Protein AF-A0A5E4M5Y7-F1 (afdb_monomer)

pLDDT: mean 81.86, std 17.33, range [42.25, 98.31]

Nearest PDB structures (foldseek):
  7s03-assembly1_A-2  TM=7.582E-01  e=2.444E-04  Homo sapiens
  5hoo-assembly1_B  TM=7.320E-01  e=4.224E-03  Drosophila mauritiana
  5hoo-assembly1_A  TM=7.346E-01  e=6.606E-03  Drosophila mauritiana
  4u7b-assembly2_G-2  TM=7.333E-01  e=8.260E-03  Drosophila mauritiana

Mean predicted aligned error: 14.68 Å

Foldseek 3Di:
DDDDDPPVPDPPPLPLQDLLNLLVQLLVVLVVVDDLVVSQVVQCVNNPPSGDDSVVSVVSSVCSVVPDDDSDDDPDPDPPPPPPPPCVLVVLVVVVCVVPVPDDPVNSVVVD

Sequence (112 aa):
MMCESDNESENNSSAHISVFEHRAYIKIETIRGKTVPEIHAALNEVCGTDTVDRSTVQRWHQRFRDGRISIDNNPRSGRPSTVTQDNTNAAILATLLDEDRRITVREIENET

Structure (mmCIF, N/CA/C/O backbone):
data_AF-A0A5E4M5Y7-F1
#
_entry.id   AF-A0A5E4M5Y7-F1
#
loop_
_atom_site.group_PDB
_atom_site.id
_atom_site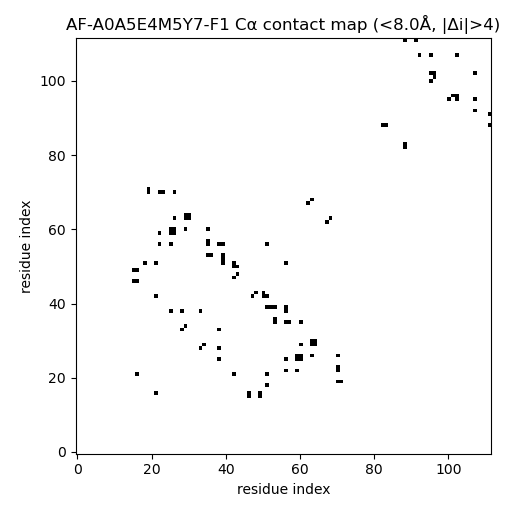.type_symbol
_atom_site.label_atom_id
_atom_site.label_alt_id
_atom_site.label_comp_id
_atom_site.label_asym_id
_atom_site.label_entity_id
_atom_site.label_seq_id
_atom_site.pdbx_PDB_ins_code
_atom_site.Cartn_x
_atom_site.Cartn_y
_atom_site.Cartn_z
_atom_site.occupancy
_atom_site.B_iso_or_equiv
_atom_site.auth_seq_id
_atom_site.auth_comp_id
_atom_site.auth_asym_id
_atom_site.auth_atom_id
_atom_site.pdbx_PDB_model_num
ATOM 1 N N . MET A 1 1 ? 16.921 19.642 51.801 1.00 46.12 1 MET A N 1
ATOM 2 C CA . MET A 1 1 ? 16.307 18.498 51.103 1.00 46.12 1 MET A CA 1
ATOM 3 C C . MET A 1 1 ? 15.723 19.043 49.813 1.00 46.12 1 MET A C 1
ATOM 5 O O . MET A 1 1 ? 14.607 19.539 49.825 1.00 46.12 1 MET A O 1
ATOM 9 N N . MET A 1 2 ? 16.534 19.119 48.759 1.00 46.03 2 MET A N 1
ATOM 10 C CA . MET A 1 2 ? 16.040 19.451 47.424 1.00 46.03 2 MET A CA 1
ATOM 11 C C . MET A 1 2 ? 16.109 18.166 46.621 1.00 46.03 2 MET A C 1
ATOM 13 O O . MET A 1 2 ? 17.156 17.525 46.585 1.00 46.03 2 MET A O 1
ATOM 17 N N . CYS A 1 3 ? 14.947 17.760 46.130 1.00 42.25 3 CYS A N 1
ATOM 18 C CA . CYS A 1 3 ? 14.737 16.539 45.384 1.00 42.25 3 CYS A CA 1
ATOM 19 C C . CYS A 1 3 ? 15.580 16.557 44.111 1.00 42.25 3 CYS A C 1
ATOM 21 O O . CYS A 1 3 ? 15.551 17.527 43.354 1.00 42.25 3 CYS A O 1
ATOM 23 N N . GLU A 1 4 ? 16.300 15.463 43.898 1.00 44.50 4 GLU A N 1
ATOM 24 C CA . GLU A 1 4 ? 16.810 15.062 42.597 1.00 44.50 4 GLU A CA 1
ATOM 25 C C . GLU A 1 4 ? 15.624 15.064 41.625 1.00 44.50 4 GLU A C 1
ATOM 27 O O . GLU A 1 4 ? 14.591 14.439 41.867 1.00 44.50 4 GLU A O 1
ATOM 32 N N . SER A 1 5 ? 15.718 15.868 40.574 1.00 56.31 5 SER A N 1
ATOM 33 C CA . SER A 1 5 ? 14.887 15.701 39.389 1.00 56.31 5 SER A CA 1
ATOM 34 C C . SER A 1 5 ? 15.838 15.265 38.299 1.00 56.31 5 SER A C 1
ATOM 36 O O . SER A 1 5 ? 16.393 16.090 37.573 1.00 56.31 5 SER A O 1
ATOM 38 N N . ASP A 1 6 ? 16.065 13.956 38.257 1.00 46.28 6 ASP A N 1
ATOM 39 C CA . ASP A 1 6 ? 16.611 13.280 37.096 1.00 46.28 6 ASP A CA 1
ATOM 40 C C . ASP A 1 6 ? 15.625 13.507 35.949 1.00 46.28 6 ASP A C 1
ATOM 42 O O . ASP A 1 6 ? 14.612 12.824 35.806 1.00 46.28 6 ASP A O 1
ATOM 46 N N . ASN A 1 7 ? 15.890 14.542 35.153 1.00 50.53 7 ASN A N 1
ATOM 47 C CA . ASN A 1 7 ? 15.319 14.656 33.824 1.00 50.53 7 ASN A CA 1
ATOM 48 C C . ASN A 1 7 ? 16.063 13.636 32.964 1.00 50.53 7 ASN A C 1
ATOM 50 O O . ASN A 1 7 ? 17.052 13.957 32.302 1.00 50.53 7 ASN A O 1
ATOM 54 N N . GLU A 1 8 ? 15.634 12.383 33.088 1.00 45.75 8 GLU A N 1
ATOM 55 C CA . GLU A 1 8 ? 16.067 11.268 32.265 1.00 45.75 8 GLU A CA 1
ATOM 56 C C . GLU A 1 8 ? 15.614 11.590 30.841 1.00 45.75 8 GLU A C 1
ATOM 58 O O . GLU A 1 8 ? 14.471 11.368 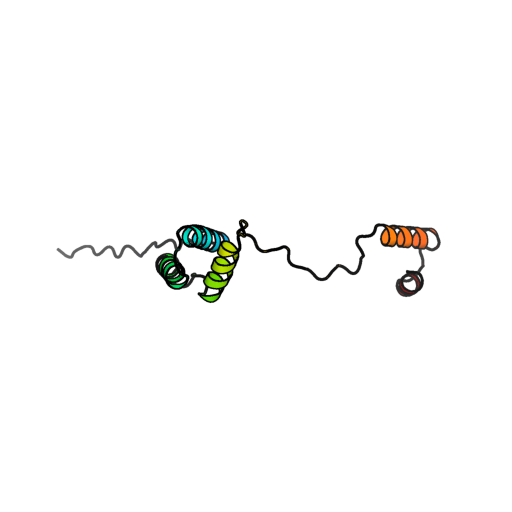30.446 1.00 45.75 8 GLU A O 1
ATOM 63 N N . SER A 1 9 ? 16.508 12.267 30.118 1.00 51.91 9 SER A N 1
ATOM 64 C CA . SER A 1 9 ? 16.326 12.676 28.737 1.00 51.91 9 SER A CA 1
ATOM 65 C C . SER A 1 9 ? 15.826 11.478 27.955 1.00 51.91 9 SER A C 1
ATOM 67 O O . SER A 1 9 ? 16.520 10.462 27.871 1.00 51.91 9 SER A O 1
ATOM 69 N N . GLU A 1 10 ? 14.613 11.624 27.440 1.00 48.06 10 GLU A N 1
ATOM 70 C CA . GLU A 1 10 ? 13.863 10.653 26.668 1.00 48.06 10 GLU A CA 1
ATOM 71 C C . GLU A 1 10 ? 14.753 10.009 25.600 1.00 48.06 10 GLU A C 1
ATOM 73 O O . GLU A 1 10 ? 14.883 10.483 24.472 1.00 48.06 10 GLU A O 1
ATOM 78 N N . ASN A 1 11 ? 15.348 8.871 25.952 1.00 48.88 11 ASN A N 1
ATOM 79 C CA . ASN A 1 11 ? 15.878 7.910 25.004 1.00 48.88 11 ASN A CA 1
ATOM 80 C C . ASN A 1 11 ? 14.686 7.182 24.378 1.00 48.88 11 ASN A C 1
ATOM 82 O O . ASN A 1 11 ? 14.527 5.972 24.535 1.00 48.88 11 ASN A O 1
ATOM 86 N N . ASN A 1 12 ? 13.824 7.916 23.672 1.00 48.66 12 ASN A N 1
ATOM 87 C CA . ASN A 1 12 ? 12.895 7.279 22.761 1.00 48.66 12 ASN A CA 1
ATOM 88 C C . ASN A 1 12 ? 13.671 7.009 21.477 1.00 48.66 12 ASN A C 1
ATOM 90 O O . ASN A 1 12 ? 13.755 7.842 20.575 1.00 48.66 12 ASN A O 1
ATOM 94 N N . SER A 1 13 ? 14.322 5.848 21.457 1.00 45.19 13 SER A N 1
ATOM 95 C CA . SER A 1 13 ? 14.830 5.219 20.249 1.00 45.19 13 SER A CA 1
ATOM 96 C C . SER A 1 13 ? 13.673 5.147 19.254 1.00 45.19 13 SER A C 1
ATOM 98 O O . SER A 1 13 ? 12.90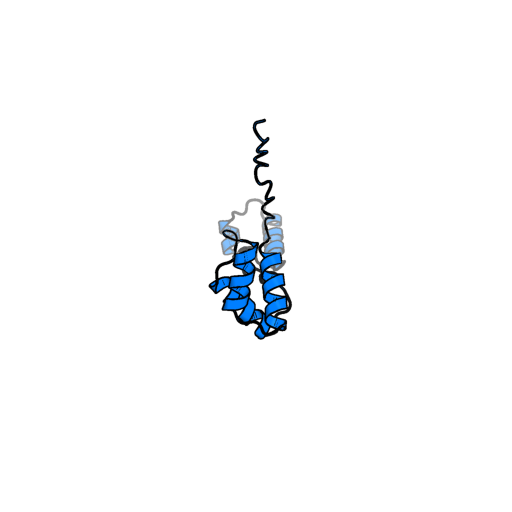3 4.191 19.292 1.00 45.19 13 SER A O 1
ATOM 100 N N . SER A 1 14 ? 13.526 6.174 18.407 1.00 50.16 14 SER A N 1
ATOM 101 C CA . SER A 1 14 ? 12.578 6.193 17.295 1.00 50.16 14 SER A CA 1
ATOM 102 C C . SER A 1 14 ? 12.943 5.018 16.403 1.00 50.16 14 SER A C 1
ATOM 104 O O . SER A 1 14 ? 13.890 5.066 15.614 1.00 50.16 14 SER A O 1
ATOM 106 N N . ALA A 1 15 ? 12.282 3.890 16.645 1.00 61.03 15 ALA A N 1
ATOM 107 C CA . ALA A 1 15 ? 12.452 2.690 15.866 1.00 61.03 15 ALA A CA 1
ATOM 108 C C . ALA A 1 15 ? 11.931 3.036 14.475 1.00 61.03 15 ALA A C 1
ATOM 110 O O . ALA A 1 15 ? 10.728 3.113 14.252 1.00 61.03 15 ALA A O 1
ATOM 111 N N . HIS A 1 16 ? 12.852 3.331 13.563 1.00 77.56 16 HIS A N 1
ATOM 112 C CA . HIS A 1 16 ? 12.539 3.689 12.191 1.00 77.56 16 HIS A CA 1
ATOM 113 C C . HIS A 1 16 ? 11.850 2.498 11.507 1.00 77.56 16 HIS A C 1
ATOM 115 O O . HIS A 1 16 ? 12.509 1.580 11.009 1.00 77.56 16 HIS A O 1
ATOM 121 N N . ILE A 1 17 ? 10.514 2.505 11.505 1.00 84.81 17 ILE A N 1
ATOM 122 C CA . ILE A 1 17 ? 9.687 1.470 10.884 1.00 84.81 17 ILE A CA 1
ATOM 123 C C . ILE A 1 17 ? 9.827 1.603 9.370 1.00 84.81 17 ILE A C 1
ATOM 125 O O . ILE A 1 17 ? 9.454 2.599 8.747 1.00 84.81 17 ILE A O 1
ATOM 129 N N . SER A 1 18 ? 10.356 0.561 8.749 1.00 90.25 18 SER A N 1
ATOM 130 C CA . SER A 1 18 ? 10.550 0.492 7.312 1.00 90.25 18 SER A CA 1
ATOM 131 C C . SER A 1 18 ? 9.223 0.547 6.550 1.00 90.25 18 SER A C 1
ATOM 133 O O . SER A 1 18 ? 8.142 0.186 7.027 1.00 90.25 18 SER A O 1
ATOM 135 N N . VAL A 1 19 ? 9.306 0.931 5.278 1.00 89.44 19 VAL A N 1
ATOM 136 C CA . VAL A 1 19 ? 8.154 0.904 4.365 1.00 89.44 19 VAL A CA 1
ATOM 137 C C . VAL A 1 19 ? 7.580 -0.516 4.214 1.00 89.44 19 VAL A C 1
ATOM 139 O O . VAL A 1 19 ? 6.388 -0.671 3.944 1.00 89.44 19 VAL A O 1
ATOM 142 N N . PHE A 1 20 ? 8.399 -1.559 4.387 1.00 93.44 20 PHE A N 1
ATOM 143 C CA . PHE A 1 20 ? 7.946 -2.951 4.341 1.00 93.44 20 PHE A CA 1
ATOM 144 C C . PHE A 1 20 ? 7.098 -3.315 5.558 1.00 93.44 20 PHE A C 1
ATOM 146 O O . PHE A 1 20 ? 6.037 -3.917 5.392 1.00 93.44 20 PHE A O 1
ATOM 153 N N . GLU A 1 21 ? 7.512 -2.893 6.752 1.00 94.75 21 GLU A N 1
ATOM 154 C CA . GLU A 1 21 ? 6.774 -3.130 7.998 1.00 94.75 21 GLU A CA 1
ATOM 155 C C . GLU A 1 21 ? 5.417 -2.424 7.989 1.00 94.75 21 GLU A C 1
ATOM 157 O O . GLU A 1 21 ? 4.401 -3.053 8.286 1.00 94.75 21 GLU A O 1
ATOM 162 N N . HIS A 1 22 ? 5.358 -1.179 7.505 1.00 95.19 22 HIS A N 1
ATOM 163 C CA . HIS A 1 22 ? 4.089 -0.479 7.287 1.00 95.19 22 HIS A CA 1
ATOM 164 C C . HIS A 1 22 ? 3.133 -1.280 6.391 1.00 95.19 22 HIS A C 1
ATOM 166 O O . HIS A 1 22 ? 1.953 -1.442 6.700 1.00 95.19 22 HIS A O 1
ATOM 172 N N . ARG A 1 23 ? 3.626 -1.822 5.270 1.00 96.69 23 ARG A N 1
ATOM 173 C CA . ARG A 1 23 ? 2.801 -2.614 4.338 1.00 96.69 23 ARG A CA 1
ATOM 174 C C . ARG A 1 23 ? 2.373 -3.949 4.930 1.00 96.69 23 ARG A C 1
ATOM 176 O O . ARG A 1 23 ? 1.250 -4.378 4.671 1.00 96.69 23 ARG A O 1
ATOM 183 N N . ALA A 1 24 ? 3.243 -4.595 5.703 1.00 96.75 24 ALA A N 1
ATOM 184 C CA . ALA A 1 24 ? 2.918 -5.824 6.414 1.00 96.75 24 ALA A CA 1
ATOM 185 C C . ALA A 1 24 ? 1.803 -5.583 7.441 1.00 96.75 24 ALA A C 1
ATOM 187 O O . ALA A 1 24 ? 0.828 -6.336 7.467 1.00 96.75 24 ALA A O 1
ATOM 188 N N . TYR A 1 25 ? 1.889 -4.489 8.201 1.00 97.12 25 TYR A N 1
ATOM 189 C CA . TYR A 1 25 ? 0.841 -4.077 9.130 1.00 97.12 25 TYR A CA 1
ATOM 190 C C . TYR A 1 25 ? -0.488 -3.815 8.407 1.00 97.12 25 TYR A C 1
ATOM 192 O O . TYR A 1 25 ? -1.507 -4.417 8.748 1.00 97.12 25 TYR A O 1
ATOM 200 N N . ILE A 1 26 ? -0.470 -3.012 7.331 1.00 97.75 26 ILE A N 1
ATOM 201 C CA . ILE A 1 26 ? -1.667 -2.742 6.514 1.00 97.75 26 ILE A CA 1
ATOM 202 C C . ILE A 1 26 ? -2.288 -4.050 6.011 1.00 97.75 26 ILE A C 1
ATOM 204 O O . ILE A 1 26 ? -3.510 -4.194 6.037 1.00 97.75 26 ILE A O 1
ATOM 208 N N . LYS A 1 27 ? -1.473 -5.015 5.568 1.00 97.94 27 LYS A N 1
ATOM 209 C CA . LYS A 1 27 ? -1.951 -6.321 5.096 1.00 97.94 27 LYS A CA 1
ATOM 210 C C . LYS A 1 27 ? -2.706 -7.074 6.185 1.00 97.94 27 LYS A C 1
ATOM 212 O O . LYS A 1 27 ? -3.821 -7.530 5.937 1.00 97.94 27 LYS A O 1
ATOM 217 N N . ILE A 1 28 ? -2.108 -7.200 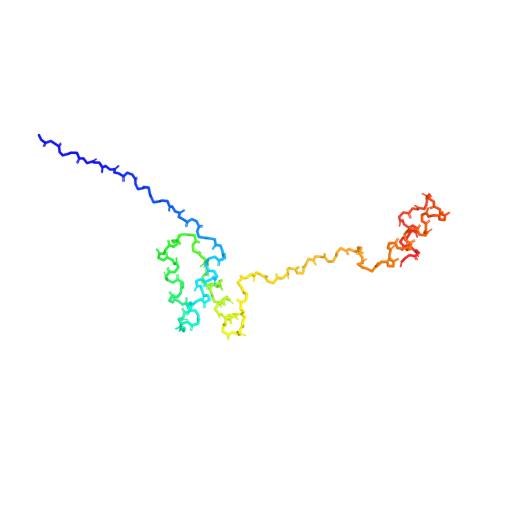7.369 1.00 97.81 28 ILE A N 1
ATOM 218 C CA . ILE A 1 28 ? -2.702 -7.923 8.500 1.00 97.81 28 ILE A CA 1
ATOM 219 C C . ILE A 1 28 ? -4.036 -7.285 8.890 1.00 97.81 28 ILE A C 1
ATOM 221 O O . ILE A 1 28 ? -5.042 -7.987 8.981 1.00 97.81 28 ILE A O 1
ATOM 225 N N . GLU A 1 29 ? -4.079 -5.962 9.043 1.00 98.00 29 GLU A N 1
ATOM 226 C CA . GLU A 1 29 ? -5.305 -5.268 9.447 1.00 98.00 29 GLU A CA 1
ATOM 227 C C . GLU A 1 29 ? -6.384 -5.268 8.356 1.00 98.00 29 GLU A C 1
ATOM 229 O O . GLU A 1 29 ? -7.575 -5.375 8.653 1.00 98.00 29 GLU A O 1
ATOM 234 N N . THR A 1 30 ? -5.990 -5.250 7.079 1.00 97.81 30 THR A N 1
ATOM 235 C CA . THR A 1 30 ? -6.939 -5.428 5.969 1.00 97.81 30 THR A CA 1
ATOM 236 C C . THR A 1 30 ? -7.605 -6.804 6.035 1.00 97.81 30 THR A C 1
ATOM 238 O O . THR A 1 30 ? -8.821 -6.899 5.885 1.00 97.81 30 THR A O 1
ATOM 241 N N . ILE A 1 31 ? -6.836 -7.865 6.312 1.00 96.69 31 ILE A N 1
ATOM 242 C CA . ILE A 1 31 ? -7.365 -9.231 6.479 1.00 96.69 31 ILE A CA 1
ATOM 243 C C . ILE A 1 31 ? -8.270 -9.324 7.717 1.00 96.69 31 ILE A C 1
ATOM 245 O O . ILE A 1 31 ? -9.275 -10.029 7.688 1.00 96.69 31 ILE A O 1
ATOM 249 N N . ARG A 1 32 ? -7.964 -8.570 8.781 1.00 97.25 32 ARG A N 1
ATOM 250 C CA . ARG A 1 32 ? -8.821 -8.432 9.974 1.00 97.25 32 ARG A CA 1
ATOM 251 C C . ARG A 1 32 ? -10.104 -7.629 9.723 1.00 97.25 32 ARG A C 1
ATOM 253 O O . ARG A 1 32 ? -10.931 -7.525 10.624 1.00 97.25 32 ARG A O 1
ATOM 260 N N . GLY A 1 33 ? -10.288 -7.067 8.527 1.00 96.88 33 GLY A N 1
ATOM 261 C CA . GLY A 1 33 ? -11.485 -6.312 8.153 1.00 96.88 33 GLY A CA 1
ATOM 262 C C . GLY A 1 33 ? -11.486 -4.856 8.618 1.00 96.88 33 GLY A C 1
ATOM 263 O O . GLY A 1 33 ? -12.538 -4.218 8.598 1.00 96.88 33 GLY A O 1
ATOM 264 N N . LYS A 1 34 ? -10.332 -4.309 9.023 1.00 98.31 34 LYS A N 1
ATOM 265 C CA . LYS A 1 34 ? -10.221 -2.901 9.415 1.00 98.31 34 LYS A CA 1
ATOM 266 C C . LYS A 1 34 ? -10.354 -1.957 8.225 1.00 98.31 34 LYS A C 1
ATOM 268 O O . LYS A 1 34 ? -9.987 -2.261 7.082 1.00 98.31 34 LYS A O 1
ATOM 273 N N . THR A 1 35 ? -10.881 -0.775 8.515 1.00 98.12 35 THR A N 1
ATOM 274 C CA . THR A 1 35 ? -11.044 0.305 7.545 1.00 98.12 35 THR A CA 1
ATOM 275 C C . THR A 1 35 ? -9.761 1.129 7.414 1.00 98.12 35 THR A C 1
ATOM 277 O O . THR A 1 35 ? -8.944 1.207 8.328 1.00 98.12 35 THR A O 1
ATOM 280 N N . VAL A 1 36 ? -9.579 1.795 6.270 1.00 98.12 36 VAL A N 1
ATOM 281 C CA . VAL A 1 36 ? -8.412 2.663 6.014 1.00 98.12 36 VAL A CA 1
ATOM 282 C C . VAL A 1 36 ? -8.179 3.719 7.114 1.00 98.12 36 VAL A C 1
ATOM 284 O O . VAL A 1 36 ? -7.023 3.892 7.502 1.00 98.12 36 VAL A O 1
ATOM 287 N N . PRO A 1 37 ? -9.207 4.427 7.637 1.00 98.19 37 PRO A N 1
ATOM 288 C CA . PRO A 1 37 ? -9.010 5.393 8.718 1.00 98.19 37 PRO A CA 1
ATOM 289 C C . PRO A 1 37 ? -8.473 4.762 10.007 1.00 98.19 37 PRO A C 1
ATOM 291 O O . PRO A 1 37 ? -7.580 5.339 10.616 1.00 98.19 37 PRO A O 1
ATOM 294 N N . GLU A 1 38 ? -8.976 3.584 10.396 1.00 98.12 38 GLU A N 1
ATOM 295 C CA . GLU A 1 38 ? -8.515 2.876 11.601 1.00 98.12 38 GLU A CA 1
ATOM 296 C C . GLU A 1 38 ? -7.047 2.458 11.468 1.00 98.12 38 GLU A C 1
ATOM 298 O O . GLU A 1 38 ? -6.253 2.692 12.374 1.00 98.12 38 GLU A O 1
ATOM 303 N N . ILE A 1 39 ? -6.672 1.896 10.314 1.00 98.12 39 ILE A N 1
ATOM 304 C CA . ILE A 1 39 ? -5.296 1.451 10.048 1.00 98.12 39 ILE A CA 1
ATOM 305 C C . ILE A 1 39 ? -4.332 2.640 10.069 1.00 98.12 39 ILE A C 1
ATOM 307 O O . ILE A 1 39 ? -3.258 2.556 10.658 1.00 98.12 39 ILE A O 1
ATOM 311 N N . HIS A 1 40 ? -4.708 3.753 9.435 1.00 97.56 40 HIS A N 1
ATOM 312 C CA . HIS A 1 40 ? -3.877 4.955 9.424 1.00 97.56 40 HIS A CA 1
ATOM 313 C C . HIS A 1 40 ? -3.738 5.565 10.823 1.00 97.56 40 HIS A C 1
ATOM 315 O O . HIS A 1 40 ? -2.648 5.992 11.182 1.00 97.56 40 HIS A O 1
ATOM 321 N N . ALA A 1 41 ? -4.813 5.604 11.616 1.00 97.00 41 ALA A N 1
ATOM 322 C CA . ALA A 1 41 ? -4.756 6.111 12.986 1.00 97.00 41 ALA A CA 1
ATOM 323 C C . ALA A 1 41 ? -3.797 5.282 13.855 1.00 97.00 41 ALA A C 1
ATOM 325 O O . ALA A 1 41 ? -2.951 5.863 14.527 1.00 97.00 41 ALA A O 1
ATOM 326 N N . ALA A 1 42 ? -3.869 3.950 13.768 1.00 96.00 42 ALA A N 1
ATOM 327 C CA . ALA A 1 42 ? -2.988 3.058 14.520 1.00 96.00 42 ALA A CA 1
ATOM 328 C C . ALA A 1 42 ? -1.515 3.168 14.087 1.00 96.00 42 ALA A C 1
ATOM 330 O O . ALA A 1 42 ? -0.621 3.179 14.926 1.00 96.00 42 ALA A O 1
ATOM 331 N N . LEU A 1 43 ? -1.245 3.305 12.783 1.00 94.88 43 LEU A N 1
ATOM 332 C CA . LEU A 1 43 ? 0.116 3.577 12.307 1.00 94.88 43 LEU A CA 1
ATOM 333 C C . LEU A 1 43 ? 0.624 4.938 12.797 1.00 94.88 43 LEU A C 1
ATOM 335 O O . LEU A 1 43 ? 1.777 5.043 13.196 1.00 94.88 43 LEU A O 1
ATOM 339 N N . ASN A 1 44 ? -0.236 5.959 12.811 1.00 94.38 44 ASN A N 1
ATOM 340 C CA . ASN A 1 44 ? 0.126 7.303 13.254 1.00 94.38 44 ASN A CA 1
ATOM 341 C C . ASN A 1 44 ? 0.399 7.397 14.756 1.00 94.38 44 ASN A C 1
ATOM 343 O O . ASN A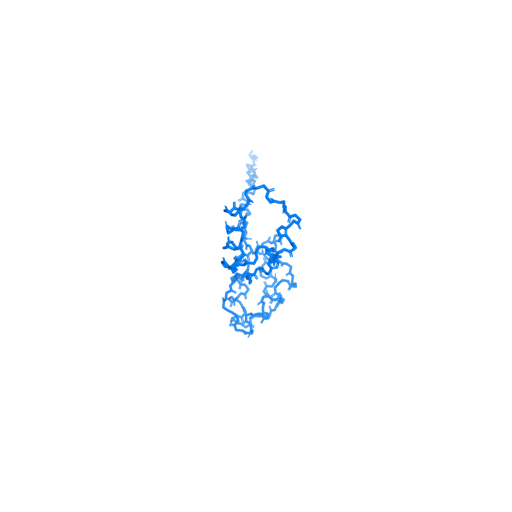 1 44 ? 1.227 8.199 15.175 1.00 94.38 44 ASN A O 1
ATOM 347 N N . GLU A 1 45 ? -0.275 6.578 15.559 1.00 93.31 45 GLU A N 1
ATOM 348 C CA . GLU A 1 45 ? -0.017 6.456 16.995 1.00 93.31 45 GLU A CA 1
ATOM 349 C C . GLU A 1 45 ? 1.397 5.924 17.282 1.00 93.31 45 GLU A C 1
ATOM 351 O O . GLU A 1 45 ? 2.041 6.385 18.219 1.00 93.31 45 GLU A O 1
ATOM 356 N N . VAL A 1 46 ? 1.898 5.001 16.454 1.00 91.00 46 VAL A N 1
ATOM 357 C CA . VAL A 1 46 ? 3.209 4.359 16.650 1.00 91.00 46 VAL A CA 1
ATOM 358 C C . VAL A 1 46 ? 4.340 5.118 15.952 1.00 91.00 46 VAL A C 1
ATOM 360 O O . VAL A 1 46 ? 5.390 5.339 16.549 1.00 91.00 46 VAL A O 1
ATOM 363 N N . CYS A 1 47 ? 4.149 5.504 14.688 1.00 88.50 47 CYS A N 1
ATOM 364 C CA . CYS A 1 47 ? 5.203 6.074 13.843 1.00 88.50 47 CYS A CA 1
ATOM 365 C C . CYS A 1 47 ? 5.232 7.612 13.861 1.00 88.50 47 CYS A C 1
ATOM 367 O O . CYS A 1 47 ? 6.199 8.212 13.393 1.00 88.50 47 CYS A O 1
ATOM 369 N N . GLY A 1 48 ? 4.177 8.273 14.351 1.00 88.94 48 GLY A N 1
ATOM 370 C CA . GLY A 1 48 ? 4.095 9.732 14.400 1.00 88.94 48 GLY A CA 1
ATOM 371 C C . GLY A 1 48 ? 4.337 10.381 13.034 1.00 88.94 48 GLY A C 1
ATOM 372 O O . GLY A 1 48 ? 3.607 10.134 12.073 1.00 88.94 48 GLY A O 1
ATOM 373 N N . THR A 1 49 ? 5.380 11.207 12.930 1.00 88.12 49 THR A N 1
ATOM 374 C CA . THR A 1 49 ? 5.742 11.920 11.692 1.00 88.12 49 THR A CA 1
ATOM 375 C C . THR A 1 49 ? 6.250 11.014 10.575 1.00 88.12 49 THR A C 1
ATOM 377 O O . THR A 1 49 ? 6.155 11.395 9.411 1.00 88.12 49 THR A O 1
ATOM 380 N N . ASP A 1 50 ? 6.739 9.818 10.906 1.00 89.12 50 ASP A N 1
ATOM 381 C CA . ASP A 1 50 ? 7.296 8.864 9.938 1.00 89.12 50 ASP A CA 1
ATOM 382 C C . ASP A 1 50 ? 6.220 7.935 9.346 1.00 89.12 50 ASP A C 1
ATOM 384 O O . ASP A 1 50 ? 6.509 6.983 8.617 1.00 89.12 50 ASP A O 1
ATOM 388 N N . THR A 1 51 ? 4.950 8.215 9.647 1.00 92.25 51 THR A N 1
ATOM 389 C CA . THR A 1 51 ? 3.806 7.436 9.180 1.00 92.25 51 THR A CA 1
ATOM 390 C C . THR A 1 51 ? 3.587 7.589 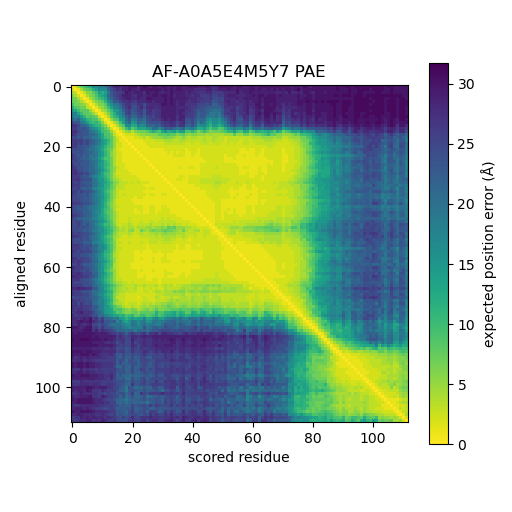7.682 1.00 92.25 51 THR A C 1
ATOM 392 O O . THR A 1 51 ? 3.599 8.687 7.123 1.00 92.25 51 THR A O 1
ATOM 395 N N . VAL A 1 52 ? 3.285 6.473 7.016 1.00 93.69 52 VAL A N 1
ATOM 396 C CA . VAL A 1 52 ? 2.845 6.499 5.617 1.00 93.69 52 VAL A CA 1
ATOM 397 C C . VAL A 1 52 ? 1.538 7.271 5.450 1.00 93.69 52 VAL A C 1
ATOM 399 O O . VAL A 1 52 ? 0.583 7.110 6.206 1.00 93.69 52 VAL A O 1
ATOM 402 N N . ASP A 1 53 ? 1.459 8.056 4.381 1.00 94.62 53 ASP A N 1
ATOM 403 C CA . ASP A 1 53 ? 0.280 8.857 4.095 1.00 94.62 53 ASP A CA 1
ATOM 404 C C . ASP A 1 53 ? -0.987 7.994 3.898 1.00 94.62 53 ASP A C 1
ATOM 406 O O . ASP A 1 53 ? -0.950 6.845 3.432 1.00 94.62 53 ASP A O 1
ATOM 410 N N . ARG A 1 54 ? -2.152 8.581 4.189 1.00 96.50 54 ARG A N 1
ATOM 411 C CA . ARG A 1 54 ? -3.452 7.903 4.075 1.00 96.50 54 ARG A CA 1
ATOM 412 C C . ARG A 1 54 ? -3.746 7.351 2.674 1.00 96.50 54 ARG A C 1
ATOM 414 O O . ARG A 1 54 ? -4.407 6.316 2.568 1.00 96.50 54 ARG A O 1
ATOM 421 N N . SER A 1 55 ? -3.257 7.983 1.604 1.00 97.38 55 SER A N 1
ATOM 422 C CA . SER A 1 55 ? -3.449 7.486 0.232 1.00 97.38 55 SER A CA 1
ATOM 423 C C . SER A 1 55 ? -2.610 6.232 -0.038 1.00 97.38 55 SER A C 1
ATOM 425 O O . SER A 1 55 ? -3.076 5.300 -0.700 1.00 97.38 55 SER A O 1
ATOM 427 N N . THR A 1 56 ? -1.411 6.141 0.543 1.00 96.19 56 THR A N 1
ATOM 428 C CA . THR A 1 56 ? -0.595 4.924 0.526 1.00 96.19 56 THR A CA 1
ATOM 429 C C . THR A 1 56 ? -1.282 3.791 1.283 1.00 96.19 56 THR A C 1
ATOM 431 O O . THR A 1 56 ? -1.334 2.678 0.748 1.00 96.19 56 THR A O 1
ATOM 434 N N . VAL A 1 57 ? -1.873 4.061 2.455 1.00 97.75 57 VAL A N 1
ATOM 435 C CA . VAL A 1 57 ? -2.683 3.069 3.190 1.00 97.75 57 VAL A CA 1
ATOM 436 C C . VAL A 1 57 ? -3.845 2.582 2.325 1.00 97.75 57 VAL A C 1
ATOM 438 O O . VAL A 1 57 ? -4.002 1.377 2.142 1.00 97.75 57 VAL A O 1
ATOM 441 N N . GLN A 1 58 ? -4.607 3.496 1.717 1.00 98.25 58 GLN A N 1
ATOM 442 C CA . GLN A 1 58 ? -5.735 3.153 0.845 1.00 98.25 58 GLN A CA 1
ATOM 443 C C . GLN A 1 58 ? -5.313 2.296 -0.356 1.00 98.25 58 GLN A C 1
ATOM 445 O O . GLN A 1 58 ? -5.961 1.296 -0.666 1.00 98.25 58 GLN A O 1
ATOM 450 N N . ARG A 1 59 ? -4.208 2.653 -1.020 1.00 97.62 59 ARG A N 1
ATOM 451 C CA . ARG A 1 59 ? -3.684 1.911 -2.176 1.00 97.62 59 ARG A CA 1
ATOM 452 C C . ARG A 1 59 ? -3.308 0.477 -1.808 1.00 97.62 59 ARG A C 1
ATOM 454 O O . ARG A 1 59 ? -3.585 -0.440 -2.578 1.00 97.62 59 ARG A O 1
ATOM 461 N N . TRP A 1 60 ? -2.652 0.274 -0.666 1.00 97.88 60 TRP A N 1
ATOM 462 C CA . TRP A 1 60 ? -2.272 -1.065 -0.208 1.00 97.88 60 TRP A CA 1
ATOM 463 C C . TRP A 1 60 ? -3.464 -1.863 0.309 1.00 97.88 60 TRP A C 1
ATOM 465 O O . TRP A 1 60 ? -3.602 -3.023 -0.068 1.00 97.88 60 TRP A O 1
ATOM 475 N N . HIS A 1 61 ? -4.360 -1.231 1.069 1.00 98.31 61 HIS A N 1
ATOM 476 C CA . HIS A 1 61 ? -5.625 -1.824 1.509 1.00 98.31 61 HIS A CA 1
ATOM 477 C C . HIS A 1 61 ? -6.420 -2.383 0.327 1.00 98.31 61 HIS A C 1
ATOM 479 O O . HIS A 1 61 ? -6.757 -3.564 0.323 1.00 98.31 61 HIS A O 1
ATOM 485 N N . GLN A 1 62 ? -6.615 -1.589 -0.734 1.00 98.00 62 GLN A N 1
ATOM 486 C CA . GLN A 1 62 ? -7.302 -2.049 -1.943 1.00 98.00 62 GLN A CA 1
ATOM 487 C C . GLN A 1 62 ? -6.602 -3.254 -2.576 1.00 98.00 62 GLN A C 1
ATOM 489 O O . GLN A 1 62 ? -7.242 -4.268 -2.824 1.00 98.00 62 GLN A O 1
ATOM 494 N N . ARG A 1 63 ? -5.278 -3.187 -2.760 1.00 97.25 63 ARG A N 1
ATOM 495 C CA . ARG A 1 63 ? -4.502 -4.295 -3.338 1.00 97.25 63 ARG A CA 1
ATOM 496 C C . ARG A 1 63 ? -4.664 -5.598 -2.556 1.00 97.25 63 ARG A C 1
ATOM 498 O O . ARG A 1 63 ? -4.737 -6.658 -3.167 1.00 97.25 63 ARG A O 1
ATOM 505 N N . PHE A 1 64 ? -4.686 -5.531 -1.227 1.00 97.06 64 PHE A N 1
ATOM 506 C CA . PHE A 1 64 ? -4.865 -6.715 -0.389 1.00 97.06 64 PHE A CA 1
ATOM 507 C C . PHE A 1 64 ? -6.303 -7.238 -0.432 1.00 97.06 64 PHE A C 1
ATOM 509 O O . PHE A 1 64 ? -6.487 -8.452 -0.483 1.00 97.06 64 PHE A O 1
ATOM 516 N N . ARG A 1 65 ? -7.310 -6.356 -0.506 1.00 96.75 65 ARG A N 1
ATOM 517 C CA . ARG A 1 65 ? -8.700 -6.771 -0.769 1.00 96.75 65 ARG A CA 1
ATOM 518 C C . ARG A 1 65 ? -8.858 -7.456 -2.126 1.00 96.75 65 ARG A C 1
ATOM 520 O O . ARG A 1 65 ? -9.615 -8.413 -2.225 1.00 96.75 65 ARG A O 1
ATOM 527 N N . ASP A 1 66 ? -8.095 -7.023 -3.124 1.00 96.50 66 ASP A N 1
ATOM 528 C CA . ASP A 1 66 ? -8.071 -7.619 -4.465 1.00 96.50 66 ASP A CA 1
ATOM 529 C C . ASP A 1 66 ? -7.270 -8.941 -4.522 1.00 96.50 66 ASP A C 1
ATOM 531 O O . ASP A 1 66 ? -7.053 -9.496 -5.598 1.00 96.50 66 ASP A O 1
ATOM 535 N N . GLY A 1 67 ? -6.800 -9.459 -3.379 1.00 93.88 67 GLY A N 1
ATOM 536 C CA . GLY A 1 67 ? -6.143 -10.766 -3.278 1.00 93.88 67 GLY A CA 1
ATOM 537 C C . GLY A 1 67 ? -4.623 -10.753 -3.468 1.00 93.88 67 GLY A C 1
ATOM 538 O O . GLY A 1 67 ? -4.000 -11.814 -3.534 1.00 93.88 67 GLY A O 1
ATOM 539 N N . ARG A 1 68 ? -3.976 -9.581 -3.528 1.00 94.31 68 ARG A N 1
ATOM 540 C CA . ARG A 1 68 ? -2.506 -9.504 -3.573 1.00 94.31 68 ARG A CA 1
ATOM 541 C C . ARG A 1 68 ? -1.898 -10.073 -2.286 1.00 94.31 68 ARG A C 1
ATOM 543 O O . ARG A 1 68 ? -2.291 -9.697 -1.189 1.00 94.31 68 ARG A O 1
ATOM 550 N N . ILE A 1 69 ? -0.863 -10.907 -2.405 1.00 91.69 69 ILE A N 1
ATOM 551 C CA . ILE A 1 69 ? -0.167 -11.493 -1.241 1.00 91.69 69 ILE A CA 1
ATOM 552 C C . ILE A 1 69 ? 1.165 -10.781 -0.953 1.00 91.69 69 ILE A C 1
ATOM 554 O O . ILE A 1 69 ? 1.537 -10.623 0.209 1.00 91.69 69 ILE A O 1
ATOM 558 N N . SER A 1 70 ? 1.881 -10.326 -1.984 1.00 93.88 70 SER A N 1
ATOM 559 C CA . SER A 1 70 ? 3.194 -9.685 -1.821 1.00 93.88 70 SER A CA 1
ATOM 560 C C . SER A 1 70 ? 3.090 -8.249 -1.288 1.00 93.88 70 SER A C 1
ATOM 562 O O . SER A 1 70 ? 2.265 -7.454 -1.755 1.00 93.88 70 SER A O 1
ATOM 564 N N . ILE A 1 71 ? 3.979 -7.925 -0.344 1.00 94.19 71 ILE A N 1
ATOM 565 C CA . ILE A 1 71 ? 4.202 -6.582 0.217 1.00 94.19 71 ILE A CA 1
ATOM 566 C C . ILE A 1 71 ? 5.244 -5.773 -0.580 1.00 94.19 71 ILE A C 1
ATOM 568 O O . ILE A 1 71 ? 5.381 -4.559 -0.395 1.00 94.19 71 ILE A O 1
ATOM 572 N N . ASP A 1 72 ? 5.958 -6.423 -1.497 1.00 93.25 72 ASP A N 1
ATOM 573 C CA . ASP A 1 72 ? 6.948 -5.789 -2.359 1.00 93.25 72 ASP A CA 1
ATOM 574 C C . ASP A 1 72 ? 6.279 -4.960 -3.444 1.00 93.25 72 ASP A C 1
ATOM 576 O O . ASP A 1 72 ? 5.121 -5.175 -3.813 1.00 93.25 72 ASP A O 1
ATOM 580 N N . ASN A 1 73 ? 7.016 -3.996 -3.989 1.00 87.56 73 ASN A N 1
ATOM 581 C CA . ASN A 1 73 ? 6.579 -3.333 -5.212 1.00 87.56 73 ASN A CA 1
ATOM 582 C C . ASN A 1 73 ? 6.579 -4.331 -6.377 1.00 87.56 73 ASN A C 1
ATOM 584 O O . ASN A 1 73 ? 7.367 -5.271 -6.400 1.00 87.56 73 ASN A O 1
ATOM 588 N N . ASN A 1 74 ? 5.725 -4.096 -7.377 1.00 85.31 74 ASN A N 1
ATOM 589 C CA . ASN A 1 74 ? 5.892 -4.795 -8.648 1.00 85.31 74 ASN A CA 1
ATOM 590 C C . ASN A 1 74 ? 7.258 -4.435 -9.252 1.00 85.31 74 ASN A C 1
ATOM 592 O O . ASN A 1 74 ? 7.749 -3.325 -8.993 1.00 85.31 74 ASN A O 1
ATOM 596 N N . PRO A 1 75 ? 7.829 -5.322 -10.087 1.00 84.69 75 PRO A N 1
ATOM 597 C CA . PRO A 1 75 ? 8.964 -4.970 -10.922 1.00 84.69 75 PRO A CA 1
ATOM 598 C C . PRO A 1 75 ? 8.672 -3.638 -11.607 1.00 84.69 75 PRO A C 1
ATOM 600 O O . PRO A 1 75 ? 7.603 -3.451 -12.196 1.00 84.69 75 PRO A O 1
ATOM 603 N N . ARG A 1 76 ? 9.585 -2.679 -11.469 1.00 80.62 76 ARG A N 1
ATOM 604 C CA . ARG A 1 76 ? 9.463 -1.428 -12.206 1.00 80.62 76 ARG A CA 1
ATOM 605 C C . ARG A 1 76 ? 9.721 -1.767 -13.664 1.00 80.62 76 ARG A C 1
ATOM 607 O O . ARG A 1 76 ? 10.763 -2.339 -13.972 1.00 80.62 76 ARG A O 1
ATOM 614 N N . SER A 1 77 ? 8.797 -1.402 -14.546 1.00 77.25 77 SER A N 1
ATOM 615 C CA . SER A 1 77 ? 9.107 -1.287 -15.965 1.00 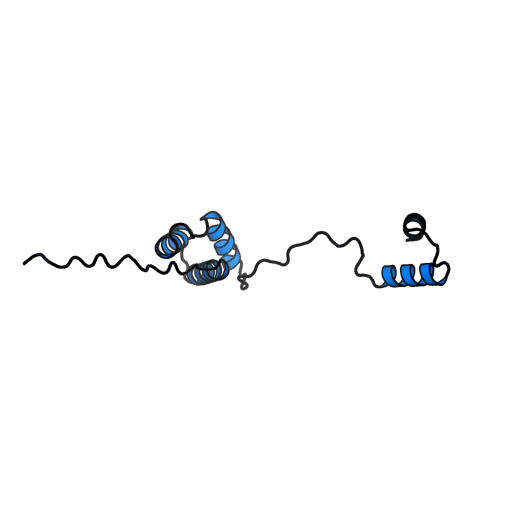77.25 77 SER A CA 1
ATOM 616 C C . SER A 1 77 ? 10.175 -0.202 -16.089 1.00 77.25 77 SER A C 1
ATOM 618 O O . SER A 1 77 ? 9.873 0.992 -16.069 1.00 77.25 77 SER A O 1
ATOM 620 N N . GLY A 1 78 ? 11.441 -0.611 -16.081 1.00 78.50 78 GLY A N 1
ATOM 621 C CA . GLY A 1 78 ? 12.533 0.271 -16.454 1.00 78.50 78 GLY A CA 1
ATOM 622 C C . GLY A 1 78 ? 12.391 0.651 -17.922 1.00 78.50 78 GLY A C 1
ATOM 623 O O . GLY A 1 78 ? 11.645 0.016 -18.672 1.00 78.50 78 GLY A O 1
ATOM 624 N N . ARG A 1 79 ? 13.133 1.673 -18.352 1.00 75.75 79 ARG A N 1
ATOM 625 C CA . ARG A 1 79 ? 13.378 1.855 -19.781 1.00 75.75 79 ARG A CA 1
ATOM 626 C C . ARG A 1 79 ? 13.997 0.545 -20.290 1.00 75.75 79 ARG A C 1
ATOM 628 O O . ARG A 1 79 ? 15.010 0.140 -19.714 1.00 75.75 79 ARG A O 1
ATOM 635 N N . PRO A 1 80 ? 13.417 -0.125 -21.301 1.00 67.44 80 PRO A N 1
ATOM 636 C CA . PRO A 1 80 ? 14.104 -1.226 -21.955 1.00 67.44 80 PRO A CA 1
ATOM 637 C C . PRO A 1 80 ? 15.477 -0.706 -22.376 1.00 67.44 80 PRO A C 1
ATOM 639 O O . PRO A 1 80 ? 15.560 0.346 -23.015 1.00 67.44 80 PRO A O 1
ATOM 642 N N . SER A 1 81 ? 16.552 -1.370 -21.954 1.00 59.38 81 SER A N 1
ATOM 643 C CA . SER A 1 81 ? 17.853 -1.079 -22.547 1.00 59.38 81 SER A CA 1
ATOM 644 C C . SER A 1 81 ? 17.694 -1.327 -24.045 1.00 59.38 81 SER A C 1
ATOM 646 O O . SER A 1 81 ? 17.211 -2.389 -24.425 1.00 59.38 81 SER A O 1
ATOM 648 N N . THR A 1 82 ? 18.029 -0.350 -24.890 1.00 58.97 82 THR A N 1
ATOM 649 C CA . THR A 1 82 ? 17.895 -0.462 -26.356 1.00 58.97 82 THR A CA 1
ATOM 650 C C . THR A 1 82 ? 18.713 -1.629 -26.925 1.00 58.97 82 THR A C 1
ATOM 652 O O . THR A 1 82 ? 18.530 -2.020 -28.070 1.00 58.97 82 THR A O 1
ATOM 655 N N . VAL A 1 83 ? 19.601 -2.219 -26.120 1.00 58.56 83 VAL A N 1
ATOM 656 C CA . VAL A 1 83 ? 20.176 -3.533 -26.389 1.00 58.56 83 VAL A CA 1
ATOM 657 C C . VAL A 1 83 ? 19.097 -4.578 -26.117 1.00 58.56 83 VAL A C 1
ATOM 659 O O . VAL A 1 83 ? 18.935 -5.049 -24.989 1.00 58.56 83 VAL A O 1
ATOM 662 N N . THR A 1 84 ? 18.327 -4.887 -27.158 1.00 54.56 84 THR A N 1
ATOM 663 C CA . THR A 1 84 ? 17.383 -6.000 -27.191 1.00 54.56 84 THR A CA 1
ATOM 664 C C . THR A 1 84 ? 18.060 -7.236 -26.612 1.00 54.56 84 THR A C 1
ATOM 666 O O . THR A 1 84 ? 19.160 -7.609 -27.009 1.00 54.56 84 THR A O 1
ATOM 669 N N . GLN A 1 85 ? 17.392 -7.862 -25.651 1.00 53.66 85 GLN A N 1
ATOM 670 C CA . GLN A 1 85 ? 17.823 -9.066 -24.944 1.00 53.66 85 GLN A CA 1
ATOM 671 C C . GLN A 1 85 ? 17.781 -10.325 -25.834 1.00 53.66 85 GLN A C 1
ATOM 673 O O . GLN A 1 85 ? 17.836 -11.448 -25.337 1.00 53.66 85 GLN A O 1
ATOM 678 N N . ASP A 1 86 ? 17.676 -10.129 -27.145 1.00 58.00 86 ASP A N 1
ATOM 679 C CA . ASP A 1 86 ? 17.786 -11.169 -28.140 1.00 58.00 86 ASP A CA 1
ATOM 680 C C . ASP A 1 86 ? 19.274 -11.308 -28.462 1.00 58.00 86 ASP A C 1
ATOM 682 O O . ASP A 1 86 ? 19.931 -10.369 -28.920 1.00 58.00 86 ASP A O 1
ATOM 686 N N . ASN A 1 87 ? 19.823 -12.503 -28.235 1.00 59.97 87 ASN A N 1
ATOM 687 C CA . ASN A 1 87 ? 21.195 -12.867 -28.612 1.00 59.97 87 ASN A CA 1
ATOM 688 C C . ASN A 1 87 ? 21.525 -12.566 -30.090 1.00 59.97 87 ASN A C 1
ATOM 690 O O . ASN A 1 87 ? 22.692 -12.608 -30.471 1.00 59.97 87 ASN A O 1
ATOM 694 N N . THR A 1 88 ? 20.521 -12.262 -30.916 1.00 62.56 88 THR A N 1
ATOM 695 C CA . THR A 1 88 ? 20.653 -11.846 -32.311 1.00 62.56 88 THR A CA 1
ATOM 696 C C . THR A 1 88 ? 21.490 -10.583 -32.460 1.00 62.56 88 THR A C 1
ATOM 698 O O . THR A 1 88 ? 22.408 -10.585 -33.269 1.00 62.56 88 THR A O 1
ATOM 701 N N . ASN A 1 89 ? 21.270 -9.540 -31.653 1.00 70.44 89 ASN A N 1
ATOM 702 C CA . ASN A 1 89 ? 22.019 -8.288 -31.812 1.00 70.44 89 ASN A CA 1
ATOM 703 C C . ASN A 1 89 ? 23.486 -8.478 -31.421 1.00 70.44 89 ASN A C 1
ATOM 705 O O . ASN A 1 89 ? 24.377 -8.009 -32.115 1.00 70.44 89 ASN A O 1
ATOM 709 N N . ALA A 1 90 ? 23.754 -9.230 -30.350 1.00 73.62 90 ALA A N 1
ATOM 710 C CA . ALA A 1 90 ? 25.121 -9.566 -29.961 1.00 73.62 90 ALA A CA 1
ATOM 711 C C . ALA A 1 90 ? 25.830 -10.429 -31.020 1.00 73.62 90 ALA A C 1
ATOM 713 O O . ALA A 1 90 ? 27.009 -10.211 -31.285 1.00 73.62 90 ALA A O 1
ATOM 714 N N . ALA A 1 91 ? 25.117 -11.374 -31.641 1.00 75.81 91 ALA A N 1
ATOM 715 C CA . ALA A 1 91 ? 25.655 -12.202 -32.716 1.00 75.81 91 ALA A CA 1
ATOM 716 C C . ALA A 1 91 ? 25.962 -11.379 -33.977 1.00 75.81 91 ALA A C 1
ATOM 718 O O . ALA A 1 91 ? 27.052 -11.519 -34.517 1.00 75.81 91 ALA A O 1
ATOM 719 N N . ILE A 1 92 ? 25.059 -10.484 -34.393 1.00 78.75 92 ILE A N 1
ATOM 720 C CA . ILE A 1 92 ? 25.259 -9.609 -35.561 1.00 78.75 92 ILE A CA 1
ATOM 721 C C . ILE A 1 92 ? 26.414 -8.630 -35.316 1.00 78.75 92 ILE A C 1
ATOM 723 O O . ILE A 1 92 ? 27.271 -8.440 -36.174 1.00 78.75 92 ILE A O 1
ATOM 727 N N . LEU A 1 93 ? 26.500 -8.048 -34.117 1.00 81.06 93 LEU A N 1
ATOM 728 C CA . LEU A 1 93 ? 27.629 -7.191 -33.745 1.00 81.06 93 LEU A CA 1
ATOM 729 C C . LEU A 1 93 ? 28.954 -7.963 -33.759 1.00 81.06 93 LEU A C 1
ATOM 731 O O . LEU A 1 93 ? 29.966 -7.430 -34.205 1.00 81.06 93 LEU A O 1
ATOM 735 N N . ALA A 1 94 ? 28.960 -9.213 -33.287 1.00 83.00 94 ALA A N 1
ATOM 736 C CA . ALA A 1 94 ? 30.150 -10.055 -33.306 1.00 83.00 94 ALA A CA 1
ATOM 737 C C . ALA A 1 94 ? 30.585 -10.411 -34.736 1.00 83.00 94 ALA A C 1
ATOM 739 O O . ALA A 1 94 ? 31.778 -10.351 -35.014 1.00 83.00 94 ALA A O 1
ATOM 740 N N . THR A 1 95 ? 29.650 -10.727 -35.640 1.00 85.81 95 THR A N 1
ATOM 741 C CA . THR A 1 95 ? 29.973 -11.015 -37.048 1.00 85.81 95 THR A CA 1
ATOM 742 C C . THR A 1 95 ? 30.481 -9.774 -37.775 1.00 85.81 95 THR A C 1
ATOM 744 O O . THR A 1 95 ? 31.523 -9.843 -38.416 1.00 85.81 95 THR A O 1
ATOM 747 N N . LEU A 1 96 ? 29.824 -8.620 -37.606 1.00 84.81 96 LEU A N 1
ATOM 748 C CA . LEU A 1 96 ? 30.254 -7.362 -38.232 1.00 84.81 96 LEU A CA 1
ATOM 749 C C . LEU A 1 96 ? 31.662 -6.940 -37.780 1.00 84.81 96 LEU A C 1
ATOM 751 O O . LEU A 1 96 ? 32.453 -6.459 -38.585 1.00 84.81 96 LEU A O 1
ATOM 755 N N . LEU A 1 97 ? 31.998 -7.147 -36.502 1.00 85.88 97 LEU A N 1
ATOM 756 C CA . LEU A 1 97 ? 33.330 -6.841 -35.968 1.00 85.88 97 LEU A CA 1
ATOM 757 C C . LEU A 1 97 ? 34.413 -7.845 -36.395 1.00 85.88 97 LEU A C 1
ATOM 759 O O . LEU A 1 97 ? 35.588 -7.467 -36.420 1.00 85.88 97 LEU A O 1
ATOM 763 N N . ASP A 1 98 ? 34.045 -9.098 -36.679 1.00 89.06 98 ASP A N 1
ATOM 764 C CA . ASP A 1 98 ? 34.959 -10.124 -37.204 1.00 89.06 98 ASP A CA 1
ATOM 765 C C . ASP A 1 98 ? 35.267 -9.882 -38.692 1.00 89.06 98 ASP A C 1
ATOM 767 O O . ASP A 1 98 ? 36.410 -10.028 -39.124 1.00 89.06 98 ASP A O 1
ATOM 771 N N . GLU A 1 99 ? 34.268 -9.425 -39.455 1.00 87.69 99 GLU A N 1
ATOM 772 C CA . GLU A 1 99 ? 34.404 -9.051 -40.867 1.00 87.69 99 GLU A CA 1
ATOM 773 C C . GLU A 1 99 ? 35.187 -7.744 -41.056 1.00 87.69 99 GLU A C 1
ATOM 775 O O . GLU A 1 99 ? 36.129 -7.696 -41.852 1.00 87.69 99 GLU A O 1
ATOM 780 N N . ASP A 1 100 ? 34.846 -6.690 -40.304 1.00 86.94 100 ASP A N 1
ATOM 781 C CA . AS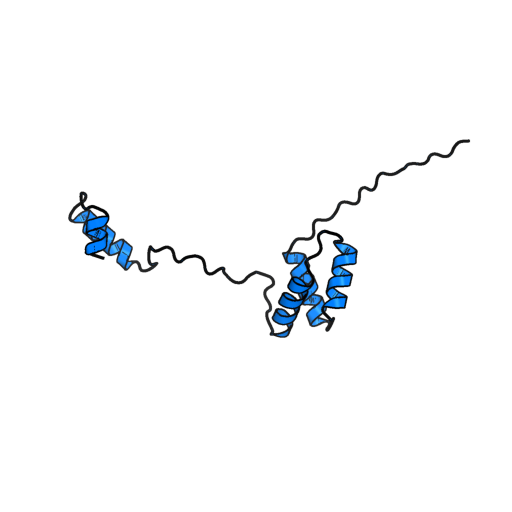P A 1 100 ? 35.594 -5.434 -40.297 1.00 86.94 100 ASP A CA 1
ATOM 782 C C . ASP A 1 100 ? 35.651 -4.797 -38.903 1.00 86.94 100 ASP A C 1
ATOM 784 O O . ASP A 1 100 ? 34.753 -4.094 -38.439 1.00 86.94 100 ASP A O 1
ATOM 788 N N . ARG A 1 101 ? 36.809 -4.935 -38.253 1.00 82.88 101 ARG A N 1
ATOM 789 C CA . ARG A 1 101 ? 37.076 -4.326 -36.942 1.00 82.88 101 ARG A CA 1
ATOM 790 C C . ARG A 1 101 ? 37.080 -2.786 -36.960 1.00 82.88 101 ARG A C 1
ATOM 792 O O . ARG A 1 101 ? 37.142 -2.171 -35.893 1.00 82.88 101 ARG A O 1
ATOM 799 N N . ARG A 1 102 ? 37.091 -2.140 -38.131 1.00 89.50 102 ARG A N 1
ATOM 800 C CA . ARG A 1 102 ? 37.051 -0.673 -38.277 1.00 89.50 102 ARG A CA 1
ATOM 801 C C . ARG A 1 102 ? 35.650 -0.119 -38.538 1.00 89.50 102 ARG A C 1
ATOM 803 O O . ARG A 1 102 ? 35.537 1.103 -38.648 1.00 89.50 102 ARG A O 1
ATOM 810 N N . ILE A 1 103 ? 34.620 -0.966 -38.585 1.00 86.69 103 ILE A N 1
ATOM 811 C CA . ILE A 1 103 ? 33.232 -0.538 -38.776 1.00 86.69 103 ILE A CA 1
ATOM 812 C C . ILE A 1 103 ? 32.803 0.481 -37.706 1.00 86.69 103 ILE A C 1
ATOM 814 O O . ILE A 1 103 ? 33.116 0.356 -36.516 1.00 86.69 103 ILE A O 1
ATOM 818 N N . THR A 1 104 ? 32.106 1.531 -38.132 1.00 83.44 104 THR A N 1
ATOM 819 C CA . THR A 1 104 ? 31.643 2.601 -37.244 1.00 83.44 104 THR A CA 1
ATOM 820 C C . THR A 1 104 ? 30.243 2.325 -36.703 1.00 83.44 104 THR A C 1
ATOM 822 O O . THR A 1 104 ? 29.434 1.640 -37.320 1.00 83.44 104 THR A O 1
ATOM 825 N N . VAL A 1 105 ? 29.903 2.925 -35.556 1.00 80.69 105 VAL A N 1
ATOM 826 C CA . VAL A 1 105 ? 28.574 2.766 -34.929 1.00 80.69 105 VAL A CA 1
ATOM 827 C C . VAL A 1 105 ? 27.433 3.148 -35.880 1.00 80.69 105 VAL A C 1
ATOM 829 O O . VAL A 1 105 ? 26.408 2.482 -35.893 1.00 80.69 105 VAL A O 1
ATOM 832 N N . ARG A 1 106 ? 27.625 4.169 -36.726 1.00 81.38 106 ARG A N 1
ATOM 833 C CA . ARG A 1 106 ? 26.612 4.600 -37.705 1.00 81.38 106 ARG A CA 1
ATOM 834 C C . ARG A 1 106 ? 26.416 3.601 -38.842 1.00 81.38 106 ARG A C 1
ATOM 836 O O . ARG A 1 106 ? 25.344 3.568 -39.424 1.00 81.38 106 ARG A O 1
ATOM 843 N N . GLU A 1 107 ? 27.454 2.853 -39.200 1.00 80.25 107 GLU A N 1
ATOM 844 C CA . GLU A 1 107 ? 27.366 1.803 -40.220 1.00 80.25 107 GLU A CA 1
ATOM 845 C C . GLU A 1 107 ? 26.681 0.568 -39.644 1.00 80.25 107 GLU A C 1
ATOM 847 O O . GLU A 1 107 ? 25.779 0.038 -40.278 1.00 80.25 107 GLU A O 1
ATOM 852 N N . ILE A 1 108 ? 27.011 0.200 -38.402 1.00 79.81 108 ILE A N 1
ATOM 853 C CA . ILE A 1 108 ? 26.312 -0.855 -37.660 1.00 79.81 108 ILE A CA 1
ATOM 854 C C . ILE A 1 108 ? 24.809 -0.550 -37.573 1.00 79.81 108 ILE A C 1
ATOM 856 O O . ILE A 1 108 ? 24.001 -1.408 -37.898 1.00 79.81 108 ILE A O 1
ATOM 860 N N . GLU A 1 109 ? 24.434 0.678 -37.200 1.00 76.00 109 GLU A N 1
ATOM 861 C CA . GLU A 1 109 ? 23.029 1.117 -37.112 1.00 76.00 109 GLU A CA 1
ATOM 862 C C . GLU A 1 109 ? 22.267 1.069 -38.448 1.00 76.00 109 GLU A C 1
ATOM 864 O O . GLU A 1 109 ? 21.040 1.078 -38.436 1.00 76.00 109 GLU A O 1
ATOM 869 N N . ASN A 1 110 ? 22.959 1.059 -39.592 1.00 75.69 110 ASN A N 1
ATOM 870 C CA . ASN A 1 110 ? 22.320 0.931 -40.905 1.00 75.69 110 ASN A CA 1
ATOM 871 C C . ASN A 1 110 ? 22.179 -0.535 -41.354 1.00 75.69 110 ASN A C 1
ATOM 873 O O . ASN A 1 110 ? 21.382 -0.806 -42.251 1.00 75.69 110 ASN A O 1
ATOM 877 N N . GLU A 1 111 ? 22.954 -1.448 -40.761 1.00 66.06 111 GLU A N 1
ATOM 878 C CA . GLU A 1 111 ? 22.959 -2.890 -41.060 1.00 66.06 111 GLU A CA 1
ATOM 879 C C . GLU A 1 111 ? 22.107 -3.714 -40.074 1.00 66.06 111 GLU A C 1
ATOM 881 O O . GLU A 1 111 ? 21.727 -4.846 -40.379 1.00 66.06 111 GLU A O 1
ATOM 886 N N . THR A 1 112 ? 21.789 -3.158 -38.897 1.00 57.78 112 THR A N 1
ATOM 887 C CA . THR A 1 112 ? 20.888 -3.741 -37.879 1.00 57.78 112 THR A CA 1
ATOM 888 C C . THR A 1 112 ? 19.566 -2.998 -37.789 1.00 57.78 112 THR A C 1
ATOM 890 O O . THR A 1 112 ? 18.509 -3.665 -37.737 1.00 57.78 112 THR A O 1
#

Solvent-accessible surface area (backbone atoms only — not comparable to full-atom values): 7222 Å² total; per-residue (Å²): 141,79,79,86,75,81,78,73,71,81,80,71,76,78,75,81,72,47,77,60,56,56,40,50,50,47,47,55,41,42,75,72,67,54,51,62,70,59,53,45,51,56,43,36,72,74,46,49,90,73,37,78,53,67,66,57,50,44,56,51,39,50,43,42,75,75,65,53,84,75,73,67,80,75,84,73,86,64,82,76,63,88,70,61,92,49,69,61,58,60,49,53,52,51,50,51,45,70,77,37,78,80,70,48,74,73,56,50,66,74,76,106

Secondary structure (DSSP, 8-state):
------------------HHHHHHHHHHHHHTT--HHHHHHHHHHHHGGGPPPHHHHHHHH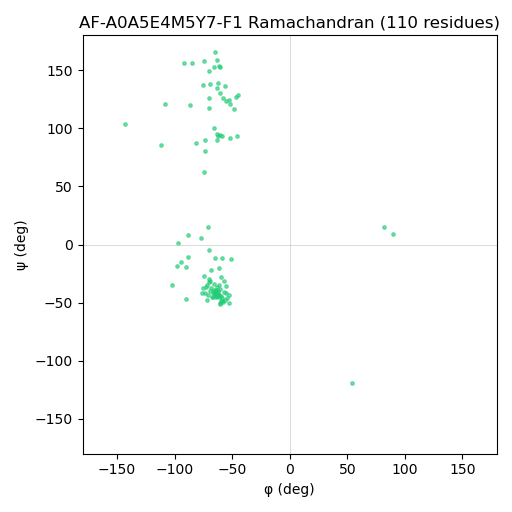HHHHTT----SPPPP-PPPPSS-SSHHHHHHHHHHHHH-TT--HHHHHHH-

Organism: NCBI:txid506608

Radius of gyration: 27.72 Å; Cα contacts (8 Å, |Δi|>4): 60; chains: 1; bounding box: 49×32×92 Å

InterPro domains:
  IPR041426 Mos1 transposase, HTH domain [PF17906] (23-67)
  IPR052709 Transposase-Methyltransferase Hybrid [PTHR46060] (20-109)